Protein AF-A0AAW9BQI2-F1 (afdb_monomer_lite)

Radius of gyration: 11.55 Å; chains: 1; bounding box: 22×18×36 Å

Foldseek 3Di:
DDPLLVVVLVVVLVVCCVVVVQDPVDPVSVVVSVVLVCCSPPVPNPSDPPPDDPDDD

Structure (mmCIF, N/CA/C/O backbone):
data_AF-A0AAW9BQI2-F1
#
_entry.id   AF-A0AAW9BQI2-F1
#
loop_
_atom_site.group_PDB
_atom_site.id
_atom_site.type_symbol
_atom_site.label_atom_id
_atom_site.label_alt_id
_atom_site.label_comp_id
_atom_site.label_asym_id
_atom_site.label_entity_id
_a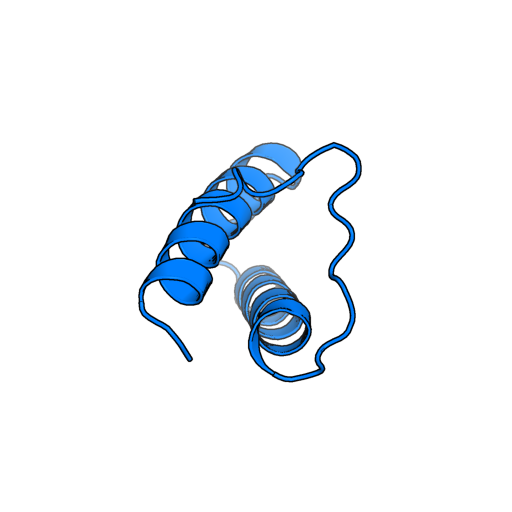tom_site.label_seq_id
_atom_site.pdbx_PDB_ins_code
_atom_site.Cartn_x
_atom_site.Cartn_y
_atom_site.Cartn_z
_atom_site.occupancy
_atom_site.B_iso_or_equiv
_atom_site.auth_seq_id
_atom_site.auth_comp_id
_atom_site.auth_asym_id
_atom_site.auth_atom_id
_atom_site.pdbx_PDB_model_num
ATOM 1 N N . ILE A 1 1 ? -12.892 -4.303 7.913 1.00 61.28 1 ILE A N 1
ATOM 2 C CA . ILE A 1 1 ? -11.609 -3.573 8.038 1.00 61.28 1 ILE A CA 1
ATOM 3 C C . ILE A 1 1 ? -11.825 -2.442 9.032 1.00 61.28 1 ILE A C 1
ATOM 5 O O . ILE A 1 1 ? -12.729 -1.643 8.810 1.00 61.28 1 ILE A O 1
ATOM 9 N N . SER A 1 2 ? -11.088 -2.412 10.143 1.00 73.12 2 SER A N 1
ATOM 10 C CA . SER A 1 2 ? -11.182 -1.312 11.115 1.00 73.12 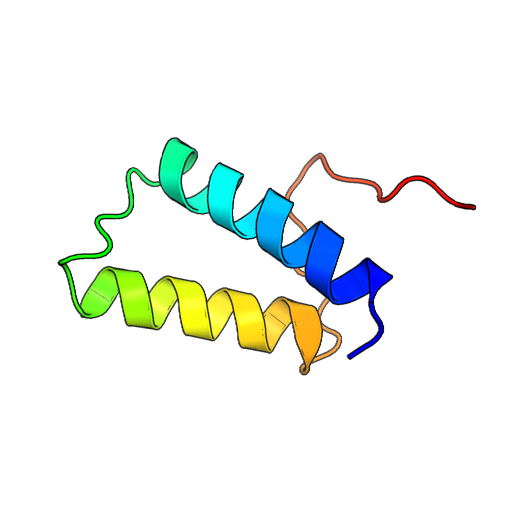2 SER A CA 1
ATOM 11 C C . SER A 1 2 ? -10.650 -0.008 10.507 1.00 73.12 2 SER A C 1
ATOM 13 O O . SER A 1 2 ? -9.770 -0.047 9.646 1.00 73.12 2 SER A O 1
ATOM 15 N N . LYS A 1 3 ? -11.163 1.150 10.951 1.00 73.69 3 LYS A N 1
ATOM 16 C CA . LYS A 1 3 ? -10.700 2.474 10.479 1.00 73.69 3 LYS A CA 1
ATOM 17 C C . LYS A 1 3 ? -9.187 2.654 10.647 1.00 73.69 3 LYS A C 1
ATOM 19 O O . LYS A 1 3 ? -8.544 3.215 9.767 1.00 73.69 3 LYS A O 1
ATOM 24 N N . GLU A 1 4 ? -8.627 2.128 11.730 1.00 75.56 4 GLU A N 1
ATOM 25 C CA . GLU A 1 4 ? -7.189 2.169 12.016 1.00 75.56 4 GLU A CA 1
ATOM 26 C C . GLU A 1 4 ? -6.369 1.332 11.028 1.00 75.56 4 GLU A C 1
ATOM 28 O O . GLU A 1 4 ? -5.393 1.823 10.468 1.00 75.56 4 GLU A O 1
ATOM 33 N N . ALA A 1 5 ? -6.798 0.100 10.732 1.00 73.50 5 ALA A N 1
ATOM 34 C CA . ALA A 1 5 ? -6.121 -0.766 9.762 1.00 73.50 5 ALA A CA 1
ATOM 35 C C . ALA A 1 5 ? -6.119 -0.152 8.351 1.00 73.50 5 ALA A C 1
ATOM 37 O O . ALA A 1 5 ? -5.127 -0.238 7.628 1.00 73.50 5 ALA A O 1
ATOM 38 N N . TRP A 1 6 ? -7.208 0.529 7.977 1.00 80.06 6 TRP A N 1
ATOM 39 C CA . TRP A 1 6 ? -7.273 1.274 6.721 1.00 80.06 6 TRP A CA 1
ATOM 40 C C . TRP A 1 6 ? -6.301 2.464 6.698 1.00 80.06 6 TRP A C 1
ATOM 42 O O . TRP A 1 6 ? -5.594 2.653 5.711 1.00 80.06 6 TRP A O 1
ATOM 52 N N . ALA A 1 7 ? -6.201 3.228 7.790 1.00 82.50 7 ALA A N 1
ATOM 53 C CA . ALA A 1 7 ? -5.250 4.335 7.897 1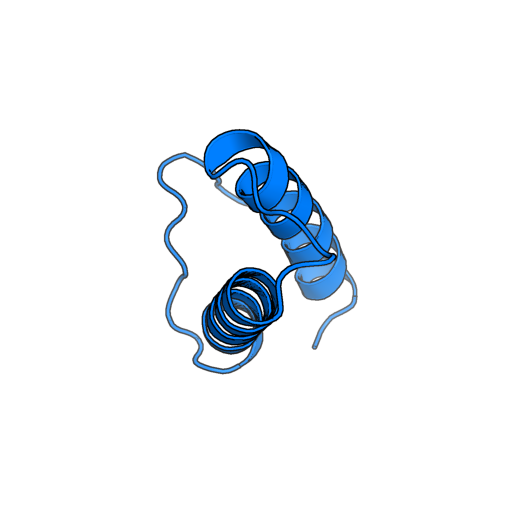.00 82.50 7 ALA A CA 1
ATOM 54 C C . ALA A 1 7 ? -3.786 3.856 7.810 1.00 82.50 7 ALA A C 1
ATOM 56 O O . ALA A 1 7 ? -2.980 4.449 7.090 1.00 82.50 7 ALA A O 1
ATOM 57 N N . GLN A 1 8 ? -3.455 2.741 8.468 1.00 81.75 8 GLN A N 1
ATOM 58 C CA . GLN A 1 8 ? -2.131 2.117 8.366 1.00 81.75 8 GLN A CA 1
ATOM 59 C C . GLN A 1 8 ? -1.836 1.635 6.943 1.00 81.75 8 GLN A C 1
ATOM 61 O O . GLN A 1 8 ? -0.732 1.839 6.434 1.00 81.75 8 GLN A O 1
ATOM 66 N N . TRP A 1 9 ? -2.827 1.042 6.270 1.00 84.00 9 TRP A N 1
ATOM 67 C CA . TRP A 1 9 ? -2.694 0.638 4.874 1.00 84.00 9 TRP A CA 1
ATOM 68 C C . TRP A 1 9 ? -2.412 1.831 3.957 1.00 84.00 9 TRP A C 1
ATOM 70 O O . TRP A 1 9 ? -1.508 1.749 3.133 1.00 84.00 9 TRP A O 1
ATOM 80 N N . GLN A 1 10 ? -3.102 2.962 4.122 1.00 84.75 10 GLN A N 1
ATOM 81 C CA . GLN A 1 10 ? -2.825 4.159 3.319 1.00 84.75 10 GLN A CA 1
ATOM 82 C C . GLN A 1 10 ? -1.384 4.667 3.501 1.00 84.75 10 GLN A C 1
ATOM 84 O O . GLN A 1 10 ? -0.746 5.103 2.536 1.00 84.75 10 GLN A O 1
ATOM 89 N N . HIS A 1 11 ? -0.840 4.571 4.718 1.00 86.00 11 HIS A N 1
ATOM 90 C CA . HIS A 1 11 ? 0.554 4.920 4.989 1.00 86.00 11 HIS A CA 1
ATOM 91 C C . HIS A 1 11 ? 1.530 3.942 4.308 1.00 86.00 11 HIS A C 1
ATOM 93 O O . HIS A 1 11 ? 2.416 4.366 3.565 1.00 86.00 11 HIS A O 1
ATOM 99 N N . LYS A 1 12 ? 1.302 2.630 4.470 1.00 84.50 12 LYS A N 1
ATOM 100 C CA . LYS A 1 12 ? 2.025 1.540 3.783 1.00 84.50 12 LYS A CA 1
ATOM 101 C C . LYS A 1 12 ? 2.012 1.693 2.269 1.00 84.50 12 LYS A C 1
ATOM 103 O O . LYS A 1 12 ? 3.058 1.616 1.638 1.00 84.50 12 LYS A O 1
ATOM 108 N N . GLN A 1 13 ? 0.842 1.942 1.693 1.00 85.25 13 GLN A N 1
ATOM 109 C CA . GLN A 1 13 ? 0.652 2.163 0.267 1.00 85.25 13 GLN A CA 1
ATOM 110 C C . GLN A 1 13 ? 1.526 3.321 -0.220 1.00 85.25 13 GLN A C 1
ATOM 112 O O . GLN A 1 13 ? 2.219 3.180 -1.223 1.00 85.25 13 GLN A O 1
ATOM 117 N N . THR A 1 14 ? 1.534 4.445 0.501 1.00 87.25 14 THR A N 1
ATOM 118 C CA . THR A 1 14 ? 2.364 5.606 0.148 1.00 87.25 14 THR A CA 1
ATOM 119 C C . THR A 1 14 ? 3.855 5.260 0.188 1.00 87.25 14 THR A C 1
ATOM 121 O O . THR A 1 14 ? 4.590 5.611 -0.734 1.00 87.25 14 THR A O 1
ATOM 124 N N . MET A 1 15 ? 4.305 4.522 1.209 1.00 85.69 15 MET A N 1
ATOM 125 C CA . MET A 1 15 ? 5.692 4.049 1.292 1.00 85.69 15 MET A CA 1
ATOM 126 C C . MET A 1 15 ? 6.043 3.087 0.152 1.00 85.69 15 MET A C 1
ATOM 128 O O . MET A 1 15 ? 7.052 3.293 -0.513 1.00 85.69 15 MET A O 1
ATOM 132 N N . LEU A 1 16 ? 5.185 2.107 -0.142 1.00 84.25 16 LEU A N 1
ATOM 133 C CA . LEU A 1 16 ? 5.358 1.164 -1.252 1.00 84.25 16 LEU A CA 1
ATOM 134 C C . LEU A 1 16 ? 5.477 1.879 -2.599 1.00 84.25 16 LEU A C 1
ATOM 136 O O . LEU A 1 16 ? 6.308 1.504 -3.423 1.00 84.25 16 LEU A O 1
ATOM 140 N N . ILE A 1 17 ? 4.673 2.921 -2.818 1.00 85.25 17 ILE A N 1
ATOM 141 C CA . ILE A 1 17 ? 4.730 3.729 -4.038 1.00 85.25 17 ILE A CA 1
ATOM 142 C C . ILE A 1 17 ? 6.074 4.449 -4.152 1.00 85.25 17 ILE A C 1
ATOM 144 O O . ILE A 1 17 ? 6.656 4.448 -5.233 1.00 85.25 17 ILE A O 1
ATOM 148 N N . ASN A 1 18 ? 6.584 5.020 -3.060 1.00 85.06 18 ASN A N 1
ATOM 149 C CA . ASN A 1 18 ? 7.861 5.734 -3.063 1.00 85.06 18 ASN A CA 1
ATOM 150 C C . ASN A 1 18 ? 9.068 4.789 -3.203 1.00 85.06 18 ASN A C 1
ATOM 152 O O . ASN A 1 18 ? 9.941 5.041 -4.031 1.00 85.06 18 ASN A O 1
ATOM 156 N N . GLU A 1 19 ? 9.097 3.692 -2.444 1.00 83.94 19 GLU A N 1
ATOM 157 C CA . GLU A 1 19 ? 10.186 2.703 -2.423 1.00 83.94 19 GLU A CA 1
ATOM 158 C C . GLU A 1 19 ? 10.307 1.945 -3.747 1.00 83.94 19 GLU A C 1
ATOM 160 O O . GLU A 1 19 ? 11.370 1.905 -4.364 1.00 83.94 19 GLU A O 1
ATOM 165 N N . LYS A 1 20 ? 9.197 1.375 -4.230 1.00 80.25 20 LYS A N 1
ATOM 166 C CA . LYS A 1 20 ? 9.180 0.603 -5.481 1.00 80.25 20 LYS A CA 1
ATOM 167 C C . LYS A 1 20 ? 8.971 1.487 -6.717 1.00 80.25 20 LYS A C 1
ATOM 169 O O . LYS A 1 20 ? 8.890 0.961 -7.823 1.00 80.25 20 LYS A O 1
ATOM 174 N N . LYS A 1 21 ? 8.868 2.816 -6.543 1.00 85.06 21 LYS A N 1
ATOM 175 C CA . LYS A 1 21 ? 8.519 3.797 -7.592 1.00 85.06 21 LYS A CA 1
ATOM 176 C C . LYS A 1 21 ? 7.322 3.342 -8.432 1.00 85.06 21 LYS A C 1
ATOM 178 O O . LYS A 1 21 ? 7.345 3.394 -9.663 1.00 85.06 21 LYS A O 1
ATOM 183 N N . LEU A 1 22 ? 6.280 2.863 -7.752 1.00 83.50 22 LEU A N 1
ATOM 184 C CA . LEU A 1 22 ? 5.110 2.290 -8.409 1.00 83.50 22 LEU A CA 1
ATOM 185 C C . LEU A 1 22 ? 4.359 3.378 -9.163 1.00 83.50 22 LEU A C 1
ATOM 187 O O . LEU A 1 22 ? 3.989 4.417 -8.617 1.00 83.50 22 LEU A O 1
ATOM 191 N N . ASN A 1 23 ? 4.086 3.106 -10.428 1.00 84.62 23 ASN A N 1
ATOM 192 C CA . ASN A 1 23 ? 3.286 3.981 -11.260 1.00 84.62 23 ASN A CA 1
ATOM 193 C C . ASN A 1 23 ? 1.823 3.531 -11.225 1.00 84.62 23 ASN A C 1
ATOM 195 O O . ASN A 1 23 ? 1.497 2.460 -11.723 1.00 84.62 23 ASN A O 1
ATOM 199 N N . MET A 1 24 ? 0.928 4.366 -10.692 1.00 77.94 24 MET A N 1
ATOM 200 C CA . MET A 1 24 ? -0.513 4.083 -10.674 1.00 77.94 24 MET A CA 1
ATOM 201 C C . MET A 1 24 ? -1.145 4.041 -12.071 1.00 77.94 24 MET A C 1
ATOM 203 O O . MET A 1 24 ? -2.289 3.614 -12.205 1.00 77.94 24 MET A O 1
ATOM 207 N N . MET A 1 25 ? -0.464 4.499 -13.119 1.00 84.50 25 MET A N 1
ATOM 208 C CA . MET A 1 25 ? -0.934 4.316 -14.495 1.00 84.50 25 MET A CA 1
ATOM 209 C C . MET A 1 25 ? -0.635 2.919 -15.032 1.00 84.50 25 MET A C 1
ATOM 211 O O . MET A 1 25 ? -1.291 2.492 -15.978 1.00 84.50 25 MET A O 1
ATOM 215 N N . ASP A 1 26 ? 0.301 2.203 -14.409 1.00 87.94 26 ASP A N 1
ATOM 216 C CA . ASP A 1 26 ? 0.669 0.864 -14.828 1.00 87.94 26 ASP A CA 1
ATOM 217 C C . ASP A 1 26 ? -0.258 -0.186 -14.179 1.00 87.94 26 ASP A C 1
ATOM 219 O O . ASP A 1 26 ? -0.405 -0.219 -12.946 1.00 87.94 26 ASP A O 1
ATOM 223 N N . PRO A 1 27 ? -0.928 -1.034 -14.976 1.00 87.44 27 PRO A N 1
ATOM 224 C CA . PRO A 1 27 ? -1.836 -2.046 -14.456 1.00 87.44 27 PRO A CA 1
ATOM 225 C C . PRO A 1 27 ? -1.119 -3.133 -13.643 1.00 87.44 27 PRO A C 1
ATOM 227 O O . PRO A 1 27 ? -1.734 -3.675 -12.723 1.00 87.44 27 PRO A O 1
ATOM 230 N N . GLU A 1 28 ? 0.159 -3.429 -13.906 1.00 86.00 28 GLU A N 1
ATOM 231 C CA . GLU A 1 28 ? 0.918 -4.406 -13.115 1.00 86.00 28 GLU A CA 1
ATOM 232 C C . GLU A 1 28 ? 1.192 -3.873 -11.707 1.00 86.00 28 GLU A C 1
ATOM 234 O O . GLU A 1 28 ? 0.973 -4.571 -10.715 1.00 86.00 28 GLU A O 1
ATOM 239 N N . HIS A 1 29 ? 1.566 -2.596 -11.599 1.00 88.19 29 HIS A N 1
ATOM 240 C CA . HIS A 1 29 ? 1.777 -1.938 -10.311 1.00 88.19 29 HIS A CA 1
ATOM 241 C C . HIS A 1 29 ? 0.494 -1.819 -9.484 1.00 88.19 29 HIS A C 1
ATOM 243 O O . HIS A 1 29 ? 0.539 -1.992 -8.265 1.00 88.19 29 HIS A O 1
ATOM 249 N N . ARG A 1 30 ? -0.660 -1.574 -10.123 1.00 86.12 30 ARG A N 1
ATOM 250 C CA . ARG A 1 30 ? -1.957 -1.623 -9.423 1.00 86.12 30 ARG A CA 1
ATOM 251 C C . ARG A 1 30 ? -2.242 -3.006 -8.870 1.00 86.12 30 ARG A C 1
ATOM 253 O O . ARG A 1 30 ? -2.662 -3.117 -7.725 1.00 86.12 30 ARG A O 1
ATOM 260 N N . LYS A 1 31 ? -1.987 -4.047 -9.662 1.00 87.44 31 LYS A N 1
ATOM 261 C CA . LYS A 1 31 ? -2.212 -5.433 -9.246 1.00 87.44 31 LYS A CA 1
ATOM 262 C C . LYS A 1 31 ? -1.326 -5.808 -8.059 1.00 87.44 31 LYS A C 1
ATOM 264 O O . LYS A 1 31 ? -1.795 -6.454 -7.127 1.00 87.44 31 LYS A O 1
ATOM 269 N N . LEU A 1 32 ? -0.079 -5.339 -8.059 1.00 85.94 32 LEU A N 1
ATOM 270 C CA . LEU A 1 32 ? 0.851 -5.469 -6.936 1.00 85.94 32 LEU A CA 1
ATOM 271 C C . LEU A 1 32 ? 0.320 -4.774 -5.678 1.00 85.94 32 LEU A C 1
ATOM 273 O O . LEU A 1 32 ? 0.238 -5.399 -4.628 1.00 85.94 32 LEU A O 1
ATOM 277 N N . LEU A 1 33 ? -0.097 -3.511 -5.792 1.00 84.69 33 LEU A N 1
ATOM 278 C CA . LEU A 1 33 ? -0.682 -2.750 -4.683 1.00 84.69 33 LEU A CA 1
ATOM 279 C C . LEU A 1 33 ? -1.930 -3.421 -4.104 1.00 84.69 33 LEU A C 1
ATOM 281 O O . LEU A 1 33 ? -2.079 -3.485 -2.889 1.00 84.69 33 LEU A O 1
ATOM 285 N N . GLU A 1 34 ? -2.807 -3.936 -4.961 1.00 85.31 34 GLU A N 1
ATOM 286 C CA . GLU A 1 34 ? -4.022 -4.639 -4.550 1.00 85.31 34 GLU A CA 1
ATOM 287 C C . GLU A 1 34 ? -3.701 -5.979 -3.873 1.00 85.31 34 GLU A C 1
ATOM 289 O O . GLU A 1 34 ? -4.307 -6.321 -2.862 1.00 85.31 34 GLU A O 1
ATOM 294 N N . THR A 1 35 ? -2.689 -6.699 -4.362 1.00 85.06 35 THR A N 1
ATOM 295 C CA . THR A 1 35 ? -2.222 -7.949 -3.743 1.00 85.06 35 THR A CA 1
ATOM 296 C C . THR A 1 35 ? -1.636 -7.687 -2.354 1.00 85.06 35 THR A C 1
ATOM 298 O O . THR A 1 35 ? -1.991 -8.367 -1.396 1.00 85.06 35 THR A O 1
ATOM 301 N N . GLU A 1 36 ? -0.803 -6.654 -2.209 1.00 82.88 36 GLU A N 1
ATOM 302 C CA . GLU A 1 36 ? -0.243 -6.240 -0.915 1.00 82.88 36 GLU A CA 1
ATOM 303 C C . GLU A 1 36 ? -1.339 -5.748 0.046 1.00 82.88 36 GLU A C 1
ATOM 305 O O . GLU A 1 36 ? -1.280 -6.022 1.245 1.00 82.88 36 GLU A O 1
ATOM 310 N N . MET A 1 37 ? -2.375 -5.080 -0.479 1.00 84.81 37 MET A N 1
ATOM 311 C CA . MET A 1 37 ? -3.544 -4.655 0.294 1.00 84.81 37 MET A CA 1
ATOM 312 C C . MET A 1 37 ? -4.305 -5.854 0.848 1.00 84.81 37 MET A C 1
ATOM 314 O O . MET A 1 37 ? -4.634 -5.883 2.032 1.00 84.81 37 MET A O 1
ATOM 318 N N . VAL A 1 38 ? -4.616 -6.829 -0.010 1.00 81.81 38 VAL A N 1
ATOM 319 C CA . VAL A 1 38 ? -5.366 -8.033 0.365 1.00 81.81 38 VAL A CA 1
ATOM 320 C C . VAL A 1 38 ? -4.558 -8.865 1.360 1.00 81.81 38 V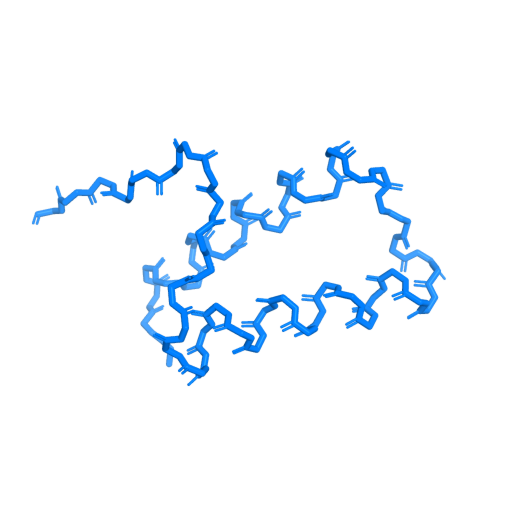AL A C 1
ATOM 322 O O . VAL A 1 38 ? -5.108 -9.283 2.381 1.00 81.81 38 VAL A O 1
ATOM 325 N N . ASN A 1 39 ? -3.248 -9.004 1.142 1.00 79.38 39 ASN A N 1
ATOM 326 C CA . ASN A 1 39 ? -2.354 -9.643 2.103 1.00 79.38 39 ASN A CA 1
ATOM 327 C C . ASN A 1 39 ? -2.398 -8.943 3.474 1.00 79.38 39 ASN A C 1
ATOM 329 O O . ASN A 1 39 ? -2.539 -9.616 4.492 1.00 79.38 39 ASN A O 1
ATOM 333 N N . PHE A 1 40 ? -2.338 -7.605 3.505 1.00 76.81 40 PHE A N 1
ATOM 334 C CA . PHE A 1 40 ? -2.276 -6.830 4.750 1.00 76.81 40 PHE A CA 1
ATOM 335 C C . PHE A 1 40 ? -3.614 -6.739 5.493 1.00 76.81 40 PHE A C 1
ATOM 337 O O . PHE A 1 40 ? -3.638 -6.770 6.721 1.00 76.81 40 PHE A O 1
ATOM 344 N N . LEU A 1 41 ? -4.730 -6.602 4.772 1.00 73.81 41 LEU A N 1
ATOM 345 C CA . LEU A 1 41 ? -6.044 -6.329 5.363 1.00 73.81 41 LEU A CA 1
ATOM 346 C C . LEU A 1 41 ? -6.920 -7.576 5.540 1.00 73.81 41 LEU A C 1
ATOM 348 O O . LEU A 1 41 ? -7.821 -7.543 6.380 1.00 73.81 41 LEU A O 1
ATOM 352 N N . PHE A 1 42 ? -6.707 -8.638 4.753 1.00 70.50 42 PHE A N 1
ATOM 353 C CA . PHE A 1 42 ? -7.617 -9.790 4.695 1.00 70.50 42 PHE A CA 1
ATOM 354 C C . PHE A 1 42 ? -6.965 -11.127 5.030 1.00 70.50 42 PHE A C 1
ATOM 356 O O . PHE A 1 42 ? -7.581 -11.917 5.740 1.00 70.50 42 PHE A O 1
ATOM 363 N N . GLU A 1 43 ? -5.751 -11.408 4.551 1.00 63.28 43 GLU A N 1
ATOM 364 C CA . GLU A 1 43 ? -5.132 -12.716 4.818 1.00 63.28 43 GLU A CA 1
ATOM 365 C C . GLU A 1 43 ? -4.619 -12.861 6.253 1.00 63.28 43 GLU A C 1
ATOM 367 O O . GLU A 1 43 ? -4.261 -13.968 6.652 1.00 63.28 43 GLU A O 1
ATOM 372 N N . GLY A 1 44 ? -4.556 -11.776 7.039 1.00 53.53 44 GLY A N 1
ATOM 373 C CA . GLY A 1 44 ? -3.980 -11.810 8.390 1.00 53.53 44 GLY A CA 1
ATOM 374 C C . GLY A 1 44 ? -2.515 -12.263 8.399 1.00 53.53 44 GLY A C 1
ATOM 375 O O . GLY A 1 44 ? -1.938 -12.487 9.460 1.00 53.53 44 GLY A O 1
ATOM 376 N N . LYS A 1 45 ? -1.910 -12.396 7.211 1.00 47.28 45 LYS A N 1
ATOM 377 C CA . LYS A 1 45 ? -0.476 -12.455 7.033 1.00 47.28 45 LYS A CA 1
ATOM 378 C C . LYS A 1 45 ? 0.003 -11.084 7.438 1.00 47.28 45 LYS A C 1
ATOM 380 O O . LYS A 1 45 ? -0.321 -10.093 6.789 1.00 47.28 45 LYS A O 1
ATOM 385 N N . ASP A 1 46 ? 0.718 -11.049 8.548 1.00 50.16 46 ASP A N 1
ATOM 386 C CA . ASP A 1 46 ? 1.517 -9.913 8.956 1.00 50.16 46 ASP A CA 1
ATOM 387 C C . ASP A 1 46 ? 2.352 -9.523 7.728 1.00 50.16 46 ASP A C 1
ATOM 389 O O . ASP A 1 46 ? 3.329 -10.195 7.393 1.00 50.16 46 ASP A O 1
ATOM 393 N N . VAL A 1 47 ? 1.889 -8.540 6.941 1.00 50.53 47 VAL A N 1
ATOM 394 C CA . VAL A 1 47 ? 2.697 -7.988 5.853 1.00 50.53 47 VAL A CA 1
ATOM 395 C C . VAL A 1 47 ? 3.775 -7.236 6.589 1.00 50.53 47 VAL A C 1
ATOM 397 O O . VAL A 1 47 ? 3.612 -6.066 6.949 1.00 50.53 47 VAL A O 1
ATOM 400 N N . HIS A 1 48 ? 4.822 -7.981 6.899 1.00 46.47 48 HIS A N 1
ATOM 401 C CA . HIS A 1 48 ? 6.009 -7.523 7.562 1.00 46.47 48 HIS A CA 1
ATOM 402 C C . HIS A 1 48 ? 6.651 -6.543 6.584 1.00 46.47 48 HIS A C 1
ATOM 404 O O . HIS A 1 48 ? 7.379 -6.929 5.675 1.00 46.47 48 HIS A O 1
ATOM 410 N N . ILE A 1 4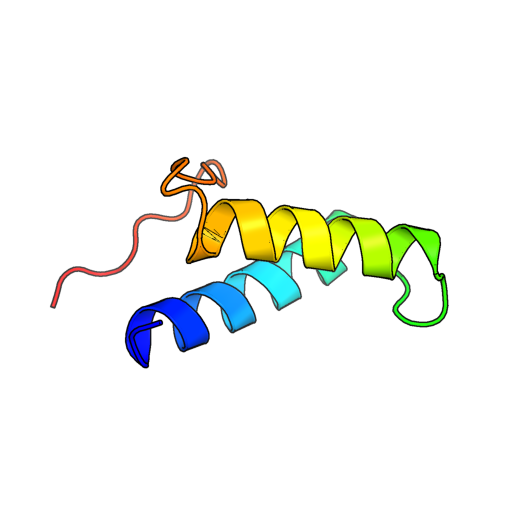9 ? 6.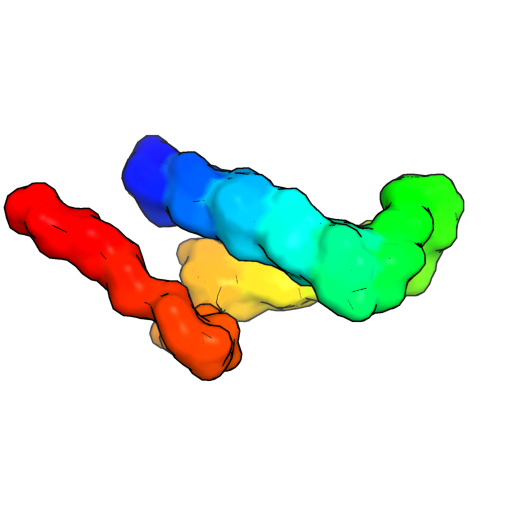303 -5.261 6.703 1.00 51.12 49 ILE A N 1
ATOM 411 C CA . ILE A 1 49 ? 7.245 -4.241 6.268 1.00 51.12 49 ILE A CA 1
ATOM 412 C C . ILE A 1 49 ? 8.268 -4.196 7.380 1.00 51.12 49 ILE A C 1
ATOM 414 O O . ILE A 1 49 ? 7.953 -3.761 8.490 1.00 51.12 49 ILE A O 1
ATOM 418 N N . GLU A 1 50 ? 9.457 -4.707 7.078 1.00 40.97 50 GLU A N 1
ATOM 419 C CA . GLU A 1 50 ? 10.632 -4.558 7.924 1.00 40.97 50 GLU A CA 1
ATOM 420 C C . GLU A 1 50 ? 10.722 -3.093 8.384 1.00 40.97 50 GLU A C 1
ATOM 422 O O . GLU A 1 50 ? 10.937 -2.188 7.581 1.00 40.97 50 GLU A O 1
ATOM 427 N N . GLY A 1 51 ? 10.473 -2.853 9.677 1.00 42.44 51 GLY A N 1
ATOM 428 C CA . GLY A 1 51 ? 10.606 -1.536 10.306 1.00 42.44 51 GLY A CA 1
ATOM 429 C C . GLY A 1 51 ? 9.321 -0.794 10.699 1.00 42.44 51 GLY A C 1
ATOM 430 O O . GLY A 1 51 ? 9.442 0.276 11.292 1.00 42.44 51 GLY A O 1
ATOM 431 N N . TYR A 1 52 ? 8.111 -1.312 10.444 1.00 46.38 52 TYR A N 1
ATOM 432 C CA . TYR A 1 52 ? 6.872 -0.627 10.856 1.00 46.38 52 TYR A CA 1
ATOM 433 C C . TYR A 1 52 ? 6.114 -1.374 11.953 1.00 46.38 52 TYR A C 1
ATOM 435 O O . TYR A 1 52 ? 5.327 -2.282 11.686 1.00 46.38 52 TYR A O 1
ATOM 443 N N . THR A 1 53 ? 6.318 -0.934 13.192 1.00 52.75 53 THR A N 1
ATOM 444 C CA . THR A 1 53 ? 5.486 -1.307 14.338 1.00 52.75 53 THR A CA 1
ATOM 445 C C . THR A 1 53 ? 4.346 -0.291 14.444 1.00 52.75 53 THR A C 1
ATOM 447 O O . THR A 1 53 ? 4.634 0.898 14.615 1.00 52.75 53 THR A O 1
ATOM 450 N N . PRO A 1 54 ? 3.066 -0.690 14.324 1.00 55.75 54 PRO A N 1
ATOM 451 C CA . PRO A 1 54 ? 1.973 0.244 14.546 1.00 55.75 54 PRO A CA 1
ATOM 452 C C . PRO A 1 54 ? 2.039 0.767 15.990 1.00 55.75 54 PRO A C 1
ATOM 454 O O . PRO A 1 54 ? 2.300 -0.023 16.902 1.00 55.75 54 PRO A O 1
ATOM 457 N N . PRO A 1 55 ? 1.850 2.079 16.221 1.00 51.38 55 PRO A N 1
ATOM 458 C CA . PRO A 1 55 ? 1.775 2.603 17.574 1.00 51.38 55 PRO A CA 1
ATOM 459 C C . PRO A 1 55 ? 0.576 1.958 18.274 1.00 51.38 55 PRO A C 1
ATOM 461 O O . PRO A 1 55 ? -0.548 2.049 17.782 1.00 51.38 55 PRO A O 1
ATOM 464 N N . SER A 1 56 ? 0.841 1.267 19.383 1.00 54.59 56 SER A N 1
ATOM 465 C CA . SER A 1 56 ? -0.198 0.783 20.285 1.00 54.59 56 SER A CA 1
ATOM 466 C C . SER A 1 56 ? -0.927 1.986 20.868 1.00 54.59 56 SER A C 1
ATOM 468 O O . SER A 1 56 ? -0.286 2.842 21.482 1.00 54.59 56 SER A O 1
ATOM 470 N N . GLU A 1 57 ? -2.238 2.046 20.665 1.00 46.97 57 GLU A N 1
ATOM 471 C CA . GLU A 1 57 ? -3.113 2.838 21.532 1.00 46.97 57 GLU A CA 1
ATOM 472 C C . GLU A 1 57 ? -3.309 2.110 22.870 1.00 46.97 57 GLU A C 1
ATOM 474 O O . GLU A 1 57 ? -3.434 0.859 22.853 1.00 46.97 57 GLU A O 1
#

pLDDT: mean 73.7, std 15.07, range [40.97, 88.19]

Secondary structure (DSSP, 8-state):
--HHHHHHHHHHHHHHHHHTT--TTSHHHHHHHHHHHHHHHTS------TT-PPPP-

Sequence (57 aa):
ISKEAWAQWQHKQTMLINEKKLNMMDPEHRKLLETEMVNFLFEGKDVHIEGYTPPSE